Protein AF-A0A1D2U0R2-F1 (afdb_monomer)

Mean predicted aligned error: 13.54 Å

Structure (mmCIF, N/CA/C/O backbone):
data_AF-A0A1D2U0R2-F1
#
_entry.id   AF-A0A1D2U0R2-F1
#
loop_
_atom_site.group_PDB
_atom_site.id
_atom_site.type_symbol
_atom_site.label_atom_id
_atom_site.label_alt_id
_atom_site.label_comp_id
_atom_site.label_asym_id
_atom_site.label_entity_id
_atom_site.label_seq_id
_atom_site.pdbx_PDB_ins_code
_atom_site.Cartn_x
_atom_site.Cartn_y
_atom_site.Cartn_z
_atom_site.occupancy
_atom_site.B_iso_or_equiv
_atom_site.auth_seq_id
_atom_site.auth_comp_id
_atom_site.auth_asym_id
_atom_site.auth_atom_id
_atom_site.pdbx_PDB_model_num
ATOM 1 N N . MET A 1 1 ? 6.888 -24.756 -35.839 1.00 37.44 1 MET A N 1
ATOM 2 C CA . MET A 1 1 ? 7.083 -25.352 -34.498 1.00 37.44 1 MET A CA 1
ATOM 3 C C . MET A 1 1 ? 6.559 -24.362 -33.472 1.00 37.44 1 MET A C 1
ATOM 5 O O . MET A 1 1 ? 6.959 -23.208 -33.530 1.00 37.44 1 MET A O 1
ATOM 9 N N . LYS A 1 2 ? 5.609 -24.774 -32.623 1.00 43.66 2 LYS A N 1
ATOM 10 C CA . LYS A 1 2 ? 5.096 -23.960 -31.511 1.00 43.66 2 LYS A CA 1
ATOM 11 C C . LYS A 1 2 ? 6.067 -24.083 -30.337 1.00 43.66 2 LYS A C 1
ATOM 13 O O . LYS A 1 2 ? 6.316 -25.200 -29.899 1.00 43.66 2 LYS A O 1
ATOM 18 N N . PHE A 1 3 ? 6.582 -22.964 -29.843 1.00 39.94 3 PHE A N 1
ATOM 19 C CA . PHE A 1 3 ? 7.250 -22.891 -28.546 1.00 39.94 3 PHE A CA 1
ATOM 20 C C . PHE A 1 3 ? 6.370 -22.059 -27.615 1.00 39.94 3 PHE A C 1
ATOM 22 O O . PHE A 1 3 ? 6.582 -20.866 -27.437 1.00 39.94 3 PHE A O 1
ATOM 29 N N . ASP A 1 4 ? 5.350 -22.710 -27.058 1.00 49.28 4 ASP A N 1
ATOM 30 C CA . ASP A 1 4 ? 4.705 -22.258 -25.830 1.00 49.28 4 ASP A CA 1
ATOM 31 C C . ASP A 1 4 ? 5.519 -22.826 -24.668 1.00 49.28 4 ASP A C 1
ATOM 33 O O . ASP A 1 4 ? 5.374 -23.985 -24.282 1.00 49.28 4 ASP A O 1
ATOM 37 N N . ALA A 1 5 ? 6.428 -22.016 -24.142 1.00 46.06 5 ALA A N 1
ATOM 38 C CA . ALA A 1 5 ? 7.040 -22.259 -22.848 1.00 46.06 5 ALA A CA 1
ATOM 39 C C . ALA A 1 5 ? 7.050 -20.928 -22.101 1.00 46.06 5 ALA A C 1
ATOM 41 O O . ALA A 1 5 ? 7.995 -20.146 -22.201 1.00 46.06 5 ALA A O 1
ATOM 42 N N . ALA A 1 6 ? 5.970 -20.650 -21.366 1.00 51.81 6 ALA A N 1
ATOM 43 C CA . ALA A 1 6 ? 6.018 -19.638 -20.320 1.00 51.81 6 ALA A CA 1
ATOM 44 C C . ALA A 1 6 ? 7.211 -19.970 -19.399 1.00 51.81 6 ALA A C 1
ATOM 46 O O . ALA A 1 6 ? 7.369 -21.136 -19.018 1.00 51.81 6 ALA A O 1
ATOM 47 N N . PRO A 1 7 ? 8.091 -19.004 -19.078 1.00 49.16 7 PRO A N 1
ATOM 48 C CA . PRO A 1 7 ? 9.358 -19.312 -18.437 1.00 49.16 7 PRO A CA 1
ATOM 49 C C . PRO A 1 7 ? 9.113 -19.961 -17.063 1.00 49.16 7 PRO A C 1
ATOM 51 O O . PRO A 1 7 ? 8.305 -19.448 -16.285 1.00 49.16 7 PRO A O 1
ATOM 54 N N . PRO A 1 8 ? 9.816 -21.059 -16.724 1.00 51.66 8 PRO A N 1
ATOM 55 C CA . PRO A 1 8 ? 9.634 -21.815 -15.476 1.00 51.66 8 PRO A CA 1
ATOM 56 C C . PRO A 1 8 ? 9.821 -20.963 -14.210 1.00 51.66 8 PRO A C 1
ATOM 58 O O . PRO A 1 8 ? 9.314 -21.304 -13.142 1.00 51.66 8 PRO A O 1
ATOM 61 N N . THR A 1 9 ? 10.486 -19.815 -14.337 1.00 49.62 9 THR A N 1
ATOM 62 C CA . THR A 1 9 ? 10.608 -18.783 -13.306 1.00 49.62 9 THR A CA 1
ATOM 63 C C . THR A 1 9 ? 9.253 -18.207 -12.891 1.00 49.62 9 THR A C 1
ATOM 65 O O . THR A 1 9 ? 9.041 -18.018 -11.701 1.00 49.62 9 THR A O 1
ATOM 68 N N . ARG A 1 10 ? 8.311 -17.996 -13.828 1.00 43.44 10 ARG A N 1
ATOM 69 C CA . ARG A 1 10 ? 6.960 -17.475 -13.538 1.00 43.44 10 ARG A CA 1
ATOM 70 C C . ARG A 1 10 ? 6.148 -18.464 -12.706 1.00 43.44 10 ARG A C 1
ATOM 72 O O . ARG A 1 10 ? 5.476 -18.055 -11.769 1.00 43.44 10 ARG A O 1
ATOM 79 N N . ASN A 1 11 ? 6.246 -19.759 -13.005 1.00 45.94 11 ASN A N 1
ATOM 80 C CA . ASN A 1 11 ? 5.541 -20.786 -12.236 1.00 45.94 11 ASN A CA 1
ATOM 81 C C . ASN A 1 11 ? 6.138 -20.949 -10.833 1.00 45.94 11 ASN A C 1
ATOM 83 O O . ASN A 1 11 ? 5.382 -20.995 -9.872 1.00 45.94 11 ASN A O 1
ATOM 87 N N . ARG A 1 12 ? 7.470 -20.914 -10.685 1.00 49.41 12 ARG A N 1
ATOM 88 C CA . ARG A 1 12 ? 8.115 -20.927 -9.358 1.00 49.41 12 ARG A CA 1
ATOM 89 C C . ARG A 1 12 ? 7.811 -19.680 -8.533 1.00 49.41 12 ARG A C 1
ATOM 91 O O . ARG A 1 12 ? 7.584 -19.790 -7.336 1.00 49.41 12 ARG A O 1
ATOM 98 N N . ALA A 1 13 ? 7.789 -18.516 -9.173 1.00 49.59 13 ALA A N 1
ATOM 99 C CA . ALA A 1 13 ? 7.335 -17.264 -8.587 1.00 49.59 13 ALA A CA 1
ATOM 100 C C . ALA A 1 13 ? 5.894 -17.381 -8.079 1.00 49.59 13 ALA A C 1
ATOM 102 O O . ALA A 1 13 ? 5.635 -17.121 -6.914 1.00 49.59 13 ALA A O 1
ATOM 103 N N . LEU A 1 14 ? 4.966 -17.841 -8.922 1.00 47.91 14 LEU A N 1
ATOM 104 C CA . LEU A 1 14 ? 3.563 -18.040 -8.551 1.00 47.91 14 LEU A CA 1
ATOM 105 C C . LEU A 1 14 ? 3.396 -19.071 -7.418 1.00 47.91 14 LEU A C 1
ATOM 107 O O . LEU A 1 14 ? 2.597 -18.846 -6.513 1.00 47.91 14 LEU A O 1
ATOM 111 N N . GLU A 1 15 ? 4.163 -20.164 -7.412 1.00 49.16 15 GLU A N 1
ATOM 112 C CA . GLU A 1 15 ? 4.174 -21.150 -6.318 1.00 49.16 15 GLU A CA 1
ATOM 113 C C . GLU A 1 15 ? 4.788 -20.597 -5.020 1.00 49.16 15 GLU A C 1
ATOM 115 O O . GLU A 1 15 ? 4.3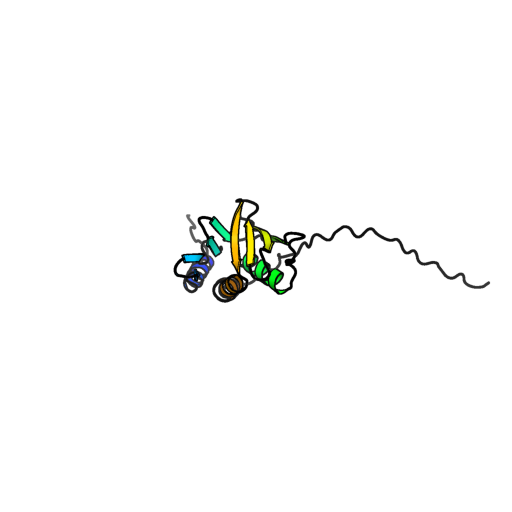12 -20.911 -3.928 1.00 49.16 15 GLU A O 1
ATOM 120 N N . ALA A 1 16 ? 5.807 -19.736 -5.108 1.00 49.06 16 ALA A N 1
ATOM 121 C CA . ALA A 1 16 ? 6.348 -19.018 -3.956 1.00 49.06 16 ALA A CA 1
ATOM 122 C C . ALA A 1 16 ? 5.339 -17.990 -3.415 1.00 49.06 16 ALA A C 1
ATOM 124 O O . ALA A 1 16 ? 5.155 -17.927 -2.202 1.00 49.06 16 ALA A O 1
ATOM 125 N N . ALA A 1 17 ? 4.612 -17.277 -4.291 1.00 46.47 17 ALA A N 1
ATOM 126 C CA . ALA A 1 17 ? 3.479 -16.420 -3.914 1.00 46.47 17 ALA A CA 1
ATOM 127 C C . ALA A 1 17 ? 2.454 -17.201 -3.109 1.00 46.47 17 ALA A C 1
ATOM 129 O O . ALA A 1 17 ? 1.993 -16.727 -2.080 1.00 46.47 17 ALA A O 1
ATOM 130 N N . GLN A 1 18 ? 2.087 -18.410 -3.546 1.00 49.62 18 GLN A N 1
ATOM 131 C CA . GLN A 1 18 ? 1.034 -19.204 -2.904 1.00 49.62 18 GLN A CA 1
ATOM 132 C C . GLN A 1 18 ? 1.282 -19.489 -1.413 1.00 49.62 18 GLN A C 1
ATOM 134 O O . GLN A 1 18 ? 0.313 -19.733 -0.690 1.00 49.62 18 GLN A O 1
ATOM 139 N N . ARG A 1 19 ? 2.536 -19.426 -0.938 1.00 50.81 19 ARG A N 1
ATOM 140 C CA . ARG A 1 19 ? 2.880 -19.564 0.489 1.00 50.81 19 ARG A CA 1
ATOM 141 C C . ARG A 1 19 ? 2.463 -18.355 1.332 1.00 50.81 19 ARG A C 1
ATOM 143 O O . ARG A 1 19 ? 2.210 -18.523 2.519 1.00 50.81 19 ARG A O 1
ATOM 150 N N . TYR A 1 20 ? 2.319 -17.183 0.722 1.00 56.06 20 TYR A N 1
ATOM 151 C CA . TYR A 1 20 ? 1.904 -15.938 1.368 1.00 56.06 20 TYR A CA 1
ATOM 152 C C . TYR A 1 20 ? 0.416 -15.686 1.085 1.00 56.06 20 TYR A C 1
ATOM 154 O O . TYR A 1 20 ? 0.035 -14.771 0.359 1.00 56.06 20 TYR A O 1
ATOM 162 N N . ARG A 1 21 ? -0.467 -16.566 1.585 1.00 63.25 21 ARG A N 1
ATOM 163 C CA . ARG A 1 21 ? -1.921 -16.338 1.475 1.00 63.25 21 ARG A CA 1
ATOM 164 C C . ARG A 1 21 ? -2.263 -14.981 2.101 1.00 63.25 21 ARG A C 1
ATOM 166 O O . ARG A 1 21 ? -1.737 -14.652 3.155 1.00 63.25 21 ARG A O 1
ATOM 173 N N . GLY A 1 22 ? -3.117 -14.225 1.409 1.00 72.75 22 GLY A N 1
ATOM 174 C CA . GLY A 1 22 ? -3.453 -12.834 1.715 1.00 72.75 22 GLY A CA 1
ATOM 175 C C . GLY A 1 22 ? -3.832 -12.557 3.172 1.00 72.75 22 GLY A C 1
ATOM 176 O O . GLY A 1 22 ? -4.241 -13.462 3.899 1.00 72.75 22 GLY A O 1
ATOM 177 N N . ILE A 1 23 ? -3.704 -11.296 3.582 1.00 84.50 23 ILE A N 1
ATOM 178 C CA . ILE A 1 23 ? -3.986 -10.835 4.947 1.00 84.50 23 ILE A CA 1
ATOM 179 C C . ILE A 1 23 ? -5.285 -10.040 4.936 1.00 84.50 23 ILE A C 1
ATOM 181 O O . ILE A 1 23 ? -5.464 -9.156 4.103 1.00 84.50 23 ILE A O 1
ATOM 185 N N . THR A 1 24 ? -6.173 -10.310 5.885 1.00 88.19 24 THR A N 1
ATOM 186 C CA . THR A 1 24 ? -7.382 -9.508 6.084 1.00 88.19 24 THR A CA 1
ATOM 187 C C . THR A 1 24 ? -7.306 -8.837 7.448 1.00 88.19 24 THR A C 1
ATOM 189 O O . THR A 1 24 ? -7.193 -9.510 8.471 1.00 88.19 24 THR A O 1
ATOM 192 N N . PHE A 1 25 ? -7.377 -7.509 7.463 1.00 85.88 25 PHE A N 1
ATOM 193 C CA . PHE A 1 25 ? -7.464 -6.713 8.680 1.00 85.88 25 PHE A CA 1
ATOM 194 C C . PHE A 1 25 ? -8.926 -6.404 8.977 1.00 85.88 25 PHE A C 1
ATOM 196 O O . PHE A 1 25 ? -9.654 -5.937 8.098 1.00 85.88 25 PHE A O 1
ATOM 203 N N . THR A 1 26 ? -9.349 -6.648 10.216 1.00 87.69 26 THR A N 1
ATOM 204 C CA . THR A 1 26 ? -10.739 -6.466 10.645 1.00 87.69 26 THR A CA 1
ATOM 205 C C . THR A 1 26 ? -10.829 -5.698 11.956 1.00 87.69 26 THR A C 1
ATOM 207 O O . THR A 1 26 ? -10.001 -5.926 12.835 1.00 87.69 26 THR A O 1
ATOM 210 N N . ASP A 1 27 ? -11.876 -4.895 12.131 1.00 79.62 27 ASP A N 1
ATOM 211 C CA . ASP A 1 27 ? -12.271 -4.332 13.427 1.00 79.62 27 ASP A CA 1
ATOM 212 C C . ASP A 1 27 ? -13.744 -4.643 13.695 1.00 79.62 27 ASP A C 1
ATOM 214 O O . ASP A 1 27 ? -14.595 -4.467 12.830 1.00 79.62 27 ASP A O 1
ATOM 218 N N . ARG A 1 28 ? -14.042 -5.188 14.880 1.00 84.44 28 ARG A N 1
ATOM 219 C CA . ARG A 1 28 ? -15.399 -5.613 15.296 1.00 84.44 28 ARG A CA 1
ATOM 220 C C . ARG A 1 28 ? -16.150 -6.487 14.276 1.00 84.44 28 ARG A C 1
ATOM 222 O O . ARG A 1 28 ? -17.376 -6.494 14.240 1.00 84.44 28 ARG A O 1
ATOM 229 N N . GLY A 1 29 ? -15.414 -7.264 13.482 1.00 76.56 29 GLY A N 1
ATOM 230 C CA . GLY A 1 29 ? -15.969 -8.134 12.440 1.00 76.56 29 GLY A CA 1
ATOM 231 C C . GLY A 1 29 ? -16.166 -7.461 11.077 1.00 76.56 29 GLY A 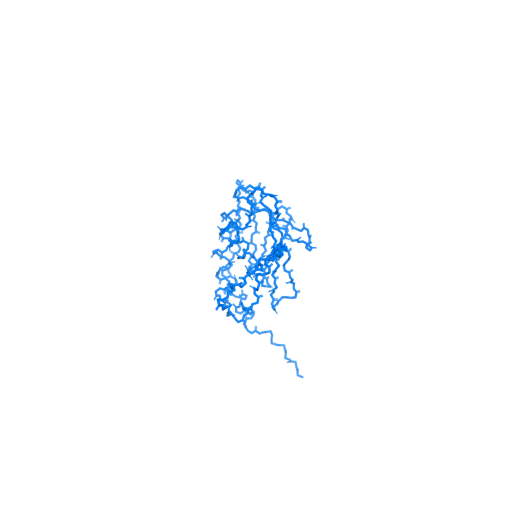C 1
ATOM 232 O O . GLY A 1 29 ? -16.526 -8.148 10.124 1.00 76.56 29 GLY A O 1
ATOM 233 N N . GLU A 1 30 ? -15.887 -6.163 10.949 1.00 82.88 30 GLU A N 1
ATOM 234 C CA . GLU A 1 30 ? -15.865 -5.450 9.671 1.00 82.88 30 GLU A CA 1
ATOM 235 C C . GLU A 1 30 ? -14.473 -5.521 9.037 1.00 82.88 30 GLU A C 1
ATOM 237 O O . GLU A 1 30 ? -13.460 -5.387 9.722 1.00 82.88 30 GLU A O 1
ATOM 242 N N . ILE A 1 31 ? -14.407 -5.734 7.719 1.00 82.69 31 ILE A N 1
ATOM 243 C CA . ILE A 1 31 ? -13.138 -5.754 6.982 1.00 82.69 31 ILE A CA 1
ATOM 244 C C . ILE A 1 31 ? -12.669 -4.316 6.765 1.00 82.69 31 ILE A C 1
ATOM 246 O O . ILE A 1 31 ? -13.282 -3.565 6.007 1.00 82.69 31 ILE A O 1
ATOM 250 N N . LEU A 1 32 ? -11.544 -3.968 7.384 1.00 85.06 32 LEU A N 1
ATOM 251 C CA . LEU A 1 32 ? -10.874 -2.686 7.191 1.00 85.06 32 LEU A CA 1
ATOM 252 C C . LEU A 1 32 ? -10.021 -2.688 5.928 1.00 85.06 32 LEU A C 1
ATOM 254 O O . LEU A 1 32 ? -10.003 -1.703 5.199 1.00 85.06 32 LEU A O 1
ATOM 258 N N . LEU A 1 33 ? -9.308 -3.783 5.668 1.00 88.31 33 LEU A N 1
ATOM 259 C CA . LEU A 1 33 ? -8.440 -3.921 4.504 1.00 88.31 33 LEU A CA 1
ATOM 260 C C . LEU A 1 33 ? -8.276 -5.404 4.166 1.00 88.31 33 LEU A C 1
ATOM 262 O O . LEU A 1 33 ? -7.816 -6.188 4.993 1.00 88.31 33 LEU A O 1
ATOM 266 N N . ASP A 1 34 ? -8.633 -5.780 2.943 1.00 89.81 34 ASP A N 1
ATOM 267 C CA . ASP A 1 34 ? -8.349 -7.095 2.375 1.00 89.81 34 ASP A CA 1
ATOM 268 C C . ASP A 1 34 ? -7.126 -7.008 1.461 1.00 89.81 34 ASP A C 1
ATOM 270 O O . ASP A 1 34 ? -7.118 -6.270 0.472 1.00 89.81 34 ASP A O 1
ATOM 274 N N . VAL A 1 35 ? -6.090 -7.769 1.788 1.00 87.00 35 VAL A N 1
ATOM 275 C CA . VAL A 1 35 ? -4.840 -7.824 1.039 1.00 87.00 35 VAL A CA 1
ATOM 276 C C . VAL A 1 35 ? -4.780 -9.148 0.302 1.00 87.00 35 VAL A C 1
ATOM 278 O O . VAL A 1 35 ? -4.480 -10.195 0.870 1.00 87.00 35 VAL A O 1
ATOM 281 N N . GLY A 1 36 ? -5.067 -9.105 -0.993 1.00 82.25 36 GLY A N 1
ATOM 282 C CA . GLY A 1 36 ? -4.872 -10.235 -1.882 1.00 82.25 36 GLY A CA 1
ATOM 283 C C . GLY A 1 36 ? -3.387 -10.532 -2.083 1.00 82.25 36 GLY A C 1
ATOM 284 O O . GLY A 1 36 ? -2.559 -9.627 -2.181 1.00 82.25 36 GLY A O 1
ATOM 285 N N . ASN A 1 37 ? -3.078 -11.823 -2.186 1.00 72.62 37 ASN A N 1
ATOM 286 C CA . ASN A 1 37 ? -1.743 -12.326 -2.498 1.00 72.62 37 ASN A CA 1
ATOM 287 C C . ASN A 1 37 ? -1.201 -11.750 -3.822 1.00 72.62 37 ASN A C 1
ATOM 289 O O . ASN A 1 37 ? -1.973 -11.268 -4.655 1.00 72.62 37 ASN A O 1
ATOM 293 N N . VAL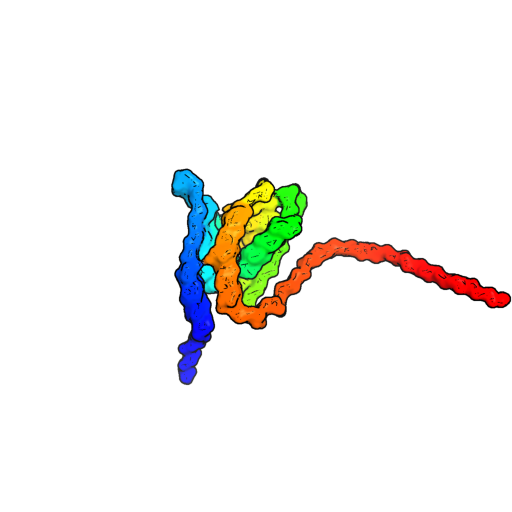 A 1 38 ? 0.110 -11.869 -4.034 1.00 76.50 38 VAL A N 1
ATOM 294 C CA . VAL A 1 38 ? 0.775 -11.461 -5.266 1.00 76.50 38 VAL A CA 1
ATOM 295 C C . VAL A 1 38 ? 0.245 -12.288 -6.440 1.00 76.50 38 VAL A C 1
ATOM 297 O O . VAL A 1 38 ? 0.573 -13.465 -6.604 1.00 76.50 38 VAL A O 1
ATOM 300 N N . LYS A 1 39 ? -0.607 -11.678 -7.264 1.00 73.75 39 LYS A N 1
ATOM 301 C CA . LYS A 1 39 ? -1.170 -12.270 -8.478 1.00 73.75 39 LYS A CA 1
ATOM 302 C C . LYS A 1 39 ? -0.681 -11.468 -9.672 1.00 73.75 39 LYS A C 1
ATOM 304 O O . LYS A 1 39 ? -0.728 -10.245 -9.653 1.00 73.75 39 LYS A O 1
ATOM 309 N N . ASP A 1 40 ? -0.182 -12.166 -10.691 1.00 75.44 40 ASP A N 1
ATOM 310 C CA . ASP A 1 40 ? 0.398 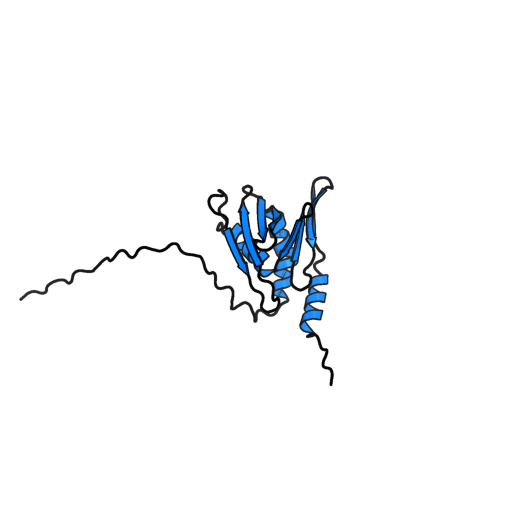-11.537 -11.885 1.00 75.44 40 ASP A CA 1
ATOM 311 C C . ASP A 1 40 ? 1.504 -10.514 -11.547 1.00 75.44 40 ASP A C 1
ATOM 313 O O . ASP A 1 40 ? 1.687 -9.519 -12.236 1.00 75.44 40 ASP A O 1
ATOM 317 N N . GLY A 1 41 ? 2.256 -10.775 -10.469 1.00 79.69 41 GLY A N 1
ATOM 318 C CA . GLY A 1 41 ? 3.339 -9.906 -10.001 1.00 79.69 41 GLY A CA 1
ATOM 319 C C . GLY A 1 41 ? 2.896 -8.711 -9.156 1.00 79.69 41 GLY A C 1
ATOM 320 O O . GLY A 1 41 ? 3.745 -7.900 -8.808 1.00 79.69 41 GLY A O 1
ATOM 321 N N . ARG A 1 42 ? 1.608 -8.600 -8.806 1.00 87.12 42 ARG A N 1
ATOM 322 C CA . ARG A 1 42 ? 1.045 -7.459 -8.071 1.00 87.12 42 ARG A CA 1
ATOM 323 C C . ARG A 1 42 ? 0.298 -7.881 -6.809 1.00 87.12 42 ARG A C 1
ATOM 325 O O . ARG A 1 42 ? -0.432 -8.870 -6.811 1.00 87.12 42 ARG A O 1
ATOM 332 N N . VAL A 1 43 ? 0.457 -7.114 -5.736 1.00 89.38 43 VAL A N 1
ATOM 333 C CA . VAL A 1 43 ? -0.300 -7.233 -4.483 1.00 89.38 43 VAL A CA 1
ATOM 334 C C . VAL A 1 43 ? -1.602 -6.458 -4.620 1.00 89.38 43 VAL A C 1
ATOM 336 O O . VAL A 1 43 ? -1.610 -5.310 -5.062 1.00 89.38 43 VAL A O 1
ATOM 339 N N . ARG A 1 44 ? -2.715 -7.057 -4.199 1.00 92.12 44 ARG A N 1
ATOM 340 C CA . ARG A 1 44 ? -4.023 -6.402 -4.262 1.00 92.12 44 ARG A CA 1
ATOM 341 C C . ARG A 1 44 ? -4.402 -5.839 -2.899 1.00 92.12 44 ARG A C 1
ATOM 343 O O . ARG A 1 44 ? -4.553 -6.611 -1.969 1.00 92.12 44 ARG A O 1
ATOM 350 N N . LEU A 1 45 ? -4.664 -4.544 -2.794 1.00 93.31 45 LEU A N 1
ATOM 351 C CA . LEU A 1 45 ? -5.250 -3.910 -1.609 1.00 93.31 45 LEU A CA 1
ATOM 352 C C . LEU A 1 45 ? -6.722 -3.609 -1.899 1.00 93.31 45 LEU A C 1
ATOM 354 O O . LEU A 1 45 ? -7.043 -3.068 -2.954 1.00 93.31 45 LEU A O 1
ATOM 358 N N . SER A 1 46 ? -7.646 -4.009 -1.033 1.00 92.44 46 SER A N 1
ATOM 359 C CA . SER A 1 46 ? -9.087 -3.825 -1.239 1.00 92.44 46 SER A CA 1
ATOM 360 C C . SER A 1 46 ? -9.766 -3.315 0.027 1.00 92.44 46 SER A C 1
ATOM 362 O O . SER A 1 46 ? -9.613 -3.896 1.095 1.00 92.44 46 SER A O 1
ATOM 364 N N . GLN A 1 47 ? -10.534 -2.237 -0.094 1.00 92.88 47 GLN A N 1
ATOM 365 C CA . GLN A 1 47 ? -11.239 -1.601 1.020 1.00 92.88 47 GLN A CA 1
ATOM 366 C C . GLN A 1 47 ? -12.494 -0.908 0.489 1.00 92.88 47 GLN A C 1
ATOM 368 O O . GLN A 1 47 ? -12.423 -0.198 -0.507 1.00 92.88 47 GLN A O 1
ATOM 373 N N . SER A 1 48 ? -13.648 -1.109 1.132 1.00 88.06 48 SER A N 1
ATOM 374 C CA . SER A 1 48 ? -14.900 -0.392 0.818 1.00 88.06 48 SER A CA 1
ATOM 375 C C . SER A 1 48 ? -15.274 -0.361 -0.677 1.00 88.06 48 SER A C 1
ATOM 377 O O . SER A 1 48 ? -15.703 0.661 -1.208 1.00 88.06 48 SER A O 1
ATOM 379 N N . GLY A 1 49 ? -15.071 -1.476 -1.388 1.00 86.69 49 GLY A N 1
ATOM 380 C CA . GLY A 1 49 ? -15.339 -1.592 -2.830 1.00 86.69 49 GLY A CA 1
ATOM 381 C C . GLY A 1 49 ? -14.271 -0.976 -3.746 1.00 86.69 49 GLY A C 1
ATOM 382 O O . GLY A 1 49 ? -14.329 -1.178 -4.956 1.00 86.69 49 GLY A O 1
ATOM 383 N N . GLN A 1 50 ? -13.274 -0.287 -3.189 1.00 92.50 50 GLN A N 1
ATOM 384 C CA . GLN A 1 50 ? -12.081 0.170 -3.895 1.00 92.50 50 GLN A CA 1
ATOM 385 C C . GLN A 1 50 ? -11.034 -0.940 -3.957 1.00 92.50 50 GLN A C 1
ATOM 387 O O . GLN A 1 50 ? -10.941 -1.789 -3.065 1.00 92.50 50 GLN A O 1
ATOM 392 N N . ARG A 1 51 ? -10.234 -0.927 -5.024 1.00 91.88 51 ARG A N 1
ATOM 393 C CA . ARG A 1 51 ? -9.164 -1.898 -5.237 1.00 91.88 51 ARG A CA 1
ATOM 394 C C . ARG A 1 51 ? -7.954 -1.233 -5.869 1.00 91.88 51 ARG A C 1
ATOM 396 O O . ARG A 1 51 ? -8.062 -0.685 -6.958 1.00 91.88 51 ARG A O 1
ATOM 403 N N . LEU A 1 52 ? -6.808 -1.398 -5.225 1.00 92.56 52 LEU A N 1
ATOM 404 C CA . LEU A 1 52 ? -5.496 -1.143 -5.801 1.00 92.56 52 LEU A CA 1
ATOM 405 C C . LEU A 1 52 ? -4.799 -2.466 -6.087 1.00 92.56 52 LEU A C 1
ATOM 407 O O . LEU A 1 52 ? -4.944 -3.431 -5.339 1.00 92.56 52 LEU A O 1
ATOM 411 N N . SER A 1 53 ? -4.052 -2.512 -7.179 1.00 90.94 53 SER A N 1
ATOM 412 C CA . SER A 1 53 ? -3.192 -3.635 -7.530 1.00 90.94 53 SER A CA 1
ATOM 413 C C . SER A 1 53 ? -1.816 -3.052 -7.774 1.00 90.94 53 SER A C 1
ATOM 415 O O . SER A 1 53 ? -1.627 -2.414 -8.800 1.00 90.94 53 SER A O 1
ATOM 417 N N . LEU A 1 54 ? -0.900 -3.204 -6.823 1.00 91.06 54 LEU A N 1
ATOM 418 C CA . LEU A 1 54 ? 0.389 -2.511 -6.799 1.00 91.06 54 LEU A CA 1
ATOM 419 C C . LEU A 1 54 ? 1.545 -3.496 -6.939 1.00 91.06 54 LEU A C 1
ATOM 421 O O . LEU A 1 54 ? 1.458 -4.642 -6.492 1.00 91.06 54 LEU A O 1
ATOM 425 N N . LEU A 1 55 ? 2.644 -3.039 -7.519 1.00 91.00 55 LEU A N 1
ATOM 426 C CA . LEU A 1 55 ? 3.904 -3.757 -7.514 1.00 91.00 55 LEU A CA 1
ATOM 427 C C . LEU A 1 55 ? 4.418 -3.880 -6.065 1.00 91.00 55 LEU A C 1
ATOM 429 O O . LEU A 1 55 ? 4.307 -2.934 -5.277 1.00 91.00 55 LEU A O 1
ATOM 433 N N . PRO A 1 56 ? 5.001 -5.030 -5.687 1.00 89.12 56 PRO A N 1
ATOM 434 C CA . PRO A 1 56 ? 5.647 -5.214 -4.390 1.00 89.12 56 PRO A CA 1
ATOM 435 C C . PRO A 1 56 ? 6.693 -4.129 -4.093 1.00 89.12 56 PRO A C 1
ATOM 437 O O . PRO A 1 56 ? 6.750 -3.618 -2.978 1.00 89.12 56 PRO A O 1
ATOM 440 N N . GLU A 1 57 ? 7.467 -3.720 -5.099 1.00 89.94 57 GLU A N 1
ATOM 441 C CA . GLU A 1 57 ? 8.454 -2.643 -5.007 1.00 89.94 57 GLU A CA 1
ATOM 442 C C . GLU A 1 57 ? 7.808 -1.307 -4.625 1.00 89.94 57 GLU A C 1
ATOM 444 O O . GLU A 1 57 ? 8.336 -0.591 -3.779 1.00 89.94 57 GLU A O 1
ATOM 449 N N . THR A 1 58 ? 6.635 -0.996 -5.180 1.00 92.25 58 THR A N 1
ATOM 450 C CA . THR A 1 58 ? 5.889 0.225 -4.857 1.00 92.25 58 THR A CA 1
ATOM 451 C C . THR A 1 58 ? 5.436 0.229 -3.406 1.00 92.25 58 THR A C 1
ATOM 453 O O . THR A 1 58 ? 5.631 1.219 -2.704 1.00 92.25 58 THR A O 1
ATOM 456 N N . ILE A 1 59 ? 4.880 -0.886 -2.922 1.00 93.44 59 ILE A N 1
ATOM 457 C CA . ILE A 1 59 ? 4.461 -1.015 -1.518 1.00 93.44 59 ILE A CA 1
ATOM 458 C C . ILE A 1 59 ? 5.667 -0.880 -0.584 1.00 93.44 59 ILE A C 1
ATOM 460 O O . ILE A 1 59 ? 5.586 -0.188 0.432 1.00 93.44 59 ILE A O 1
ATOM 464 N N . PHE A 1 60 ? 6.798 -1.491 -0.945 1.00 92.75 60 PHE A N 1
ATOM 465 C CA . PHE A 1 60 ? 8.039 -1.356 -0.191 1.00 92.75 60 PHE A CA 1
ATOM 466 C C . PHE A 1 60 ? 8.532 0.098 -0.149 1.00 92.75 60 PHE A C 1
ATOM 468 O O . PHE A 1 60 ? 8.868 0.590 0.926 1.00 92.75 60 PHE A O 1
ATOM 475 N N . SER A 1 61 ? 8.530 0.807 -1.282 1.00 92.12 61 SER A N 1
ATOM 476 C CA . SER A 1 61 ? 8.917 2.221 -1.353 1.00 92.12 61 SER A CA 1
ATOM 477 C C . SER A 1 61 ? 8.017 3.120 -0.509 1.00 92.12 61 SER A C 1
ATOM 479 O O . SER A 1 61 ? 8.534 3.978 0.198 1.00 92.12 61 SER A O 1
ATOM 481 N N . ILE A 1 62 ? 6.696 2.905 -0.526 1.00 94.19 62 ILE A N 1
ATOM 482 C CA . ILE A 1 62 ? 5.757 3.645 0.335 1.00 94.19 62 ILE A CA 1
ATOM 483 C C . ILE A 1 62 ? 6.100 3.416 1.811 1.00 94.19 62 ILE A C 1
ATOM 485 O O . ILE A 1 62 ? 6.148 4.364 2.591 1.00 94.19 62 ILE A O 1
ATOM 489 N N . HIS A 1 63 ? 6.364 2.166 2.198 1.00 94.44 63 HIS A N 1
ATOM 490 C CA . HIS A 1 63 ? 6.728 1.829 3.571 1.00 94.44 63 HIS A CA 1
ATOM 491 C C . HIS A 1 63 ? 8.049 2.473 4.006 1.00 94.44 63 HIS A C 1
ATOM 493 O O . HIS A 1 63 ? 8.102 3.031 5.099 1.00 94.44 63 HIS A O 1
ATOM 499 N N . GLN A 1 64 ? 9.088 2.446 3.162 1.00 93.44 64 GLN A N 1
ATOM 500 C CA . GLN A 1 64 ? 10.358 3.122 3.458 1.00 93.44 64 GLN A CA 1
ATOM 501 C C . GLN A 1 64 ? 10.165 4.635 3.577 1.00 93.44 64 GLN A C 1
ATOM 503 O O . GLN A 1 64 ? 10.510 5.199 4.605 1.00 93.44 64 GLN A O 1
ATOM 508 N N . ALA A 1 65 ? 9.505 5.273 2.608 1.00 91.62 65 ALA A N 1
ATOM 509 C CA . ALA A 1 65 ? 9.255 6.713 2.643 1.00 91.62 65 ALA A CA 1
ATOM 510 C C . ALA A 1 65 ? 8.452 7.140 3.885 1.00 91.62 65 ALA A C 1
ATOM 512 O O . ALA A 1 65 ? 8.722 8.177 4.489 1.00 91.62 65 ALA A O 1
ATOM 513 N N . TRP A 1 66 ? 7.466 6.341 4.309 1.00 91.19 66 TRP A N 1
ATOM 514 C CA . TRP A 1 66 ? 6.706 6.650 5.522 1.00 91.19 66 TRP A CA 1
ATOM 515 C C . TRP A 1 66 ? 7.532 6.440 6.797 1.00 91.19 66 TRP A C 1
ATOM 517 O O . TRP A 1 66 ? 7.396 7.207 7.751 1.00 91.19 66 TRP A O 1
ATOM 527 N N . LYS A 1 67 ? 8.397 5.421 6.819 1.00 91.00 67 LYS A N 1
ATOM 528 C CA . LYS A 1 67 ? 9.305 5.128 7.934 1.00 91.00 67 LYS A CA 1
ATOM 529 C C . LYS A 1 67 ? 10.401 6.185 8.083 1.00 91.00 67 LYS A C 1
ATOM 531 O O . LYS A 1 67 ? 10.715 6.565 9.208 1.00 91.00 67 LYS A O 1
ATOM 536 N N . ASP A 1 68 ? 10.944 6.659 6.968 1.00 91.06 68 ASP A N 1
ATOM 537 C CA . ASP A 1 68 ? 12.028 7.644 6.921 1.00 91.06 68 ASP A CA 1
ATOM 538 C C . ASP A 1 68 ? 11.519 9.080 7.140 1.00 91.06 68 ASP A C 1
ATOM 540 O O . ASP A 1 68 ? 12.303 10.000 7.364 1.00 91.06 68 ASP A O 1
ATOM 544 N N . GLY A 1 69 ? 10.194 9.268 7.159 1.00 87.88 69 GLY A N 1
ATOM 545 C CA . GLY A 1 69 ? 9.555 10.565 7.381 1.00 87.88 69 GLY A CA 1
ATOM 546 C C . GLY A 1 69 ? 9.458 11.432 6.124 1.00 87.88 69 GLY A C 1
ATOM 547 O O . GLY A 1 69 ? 9.105 12.606 6.227 1.00 87.88 69 GLY A O 1
ATOM 548 N N . ASP A 1 70 ? 9.719 10.862 4.946 1.00 89.00 70 ASP A N 1
ATOM 549 C CA . ASP A 1 70 ? 9.608 11.542 3.650 1.00 89.00 70 ASP A CA 1
ATOM 550 C C . ASP A 1 70 ? 8.154 11.839 3.272 1.00 89.00 70 ASP A C 1
ATOM 552 O O . ASP A 1 70 ? 7.885 12.774 2.516 1.00 89.00 70 ASP A O 1
ATOM 556 N N . ILE A 1 71 ? 7.204 11.049 3.786 1.00 86.56 71 ILE A N 1
ATOM 557 C CA . ILE A 1 71 ? 5.777 11.356 3.678 1.00 86.56 71 ILE A CA 1
ATOM 558 C C . ILE A 1 71 ? 5.423 12.344 4.799 1.00 86.56 71 ILE A C 1
ATOM 560 O O . ILE A 1 71 ? 5.356 11.943 5.966 1.00 86.56 71 ILE A O 1
ATOM 564 N N . PRO A 1 72 ? 5.186 13.632 4.486 1.00 78.31 72 PRO A N 1
ATOM 565 C CA . PRO A 1 72 ? 4.995 14.648 5.508 1.00 78.31 72 PRO A CA 1
ATOM 566 C C . PRO A 1 72 ? 3.665 14.421 6.219 1.00 78.31 72 PRO A C 1
ATOM 568 O O . PRO A 1 72 ? 2.624 14.436 5.577 1.00 78.31 72 PRO A O 1
ATOM 571 N N . VAL A 1 73 ? 3.683 14.283 7.545 1.00 74.69 73 VAL A N 1
ATOM 572 C CA . VAL A 1 73 ? 2.483 14.029 8.372 1.00 74.69 73 VAL A CA 1
ATOM 573 C C . VAL A 1 73 ? 1.490 15.201 8.337 1.00 74.69 73 VAL A C 1
ATOM 575 O O . VAL A 1 73 ? 0.285 15.018 8.476 1.00 74.69 73 VAL A O 1
ATOM 578 N N . ASN A 1 74 ? 1.975 16.414 8.056 1.00 71.75 74 ASN A N 1
ATOM 579 C CA . ASN A 1 74 ? 1.187 17.646 8.148 1.00 71.75 74 ASN A CA 1
ATOM 580 C C . ASN A 1 74 ? 0.413 18.003 6.865 1.00 71.75 74 ASN A C 1
ATOM 582 O O . ASN A 1 74 ? -0.084 19.121 6.743 1.00 71.75 74 ASN A O 1
ATOM 586 N N . GLY A 1 75 ? 0.319 17.083 5.897 1.00 60.91 75 GLY A N 1
ATOM 587 C CA . GLY A 1 75 ? -0.579 17.201 4.739 1.00 60.91 75 GLY A CA 1
ATOM 588 C C . GLY A 1 75 ? -0.295 18.367 3.782 1.00 60.91 75 GLY A C 1
ATOM 589 O O . GLY A 1 75 ? -1.093 18.623 2.884 1.00 60.91 75 GLY A O 1
ATOM 590 N N . THR A 1 76 ? 0.822 19.078 3.946 1.00 70.06 76 THR A N 1
ATOM 591 C CA . THR A 1 76 ? 1.159 20.264 3.146 1.00 70.06 76 THR A CA 1
ATOM 592 C C . THR A 1 76 ? 1.415 19.920 1.684 1.00 70.06 76 THR A C 1
ATOM 594 O O . THR A 1 76 ? 1.091 20.717 0.806 1.00 70.06 76 THR A O 1
ATOM 597 N N . VAL A 1 77 ? 1.984 18.742 1.417 1.00 78.12 77 VAL A N 1
ATOM 598 C CA . VAL A 1 77 ? 2.249 18.236 0.067 1.00 78.12 77 VAL A CA 1
ATOM 599 C C . VAL A 1 77 ? 2.069 16.717 0.075 1.00 78.12 77 VAL A C 1
ATOM 601 O O . VAL A 1 77 ? 2.614 16.060 0.962 1.00 78.12 77 VAL A O 1
ATOM 604 N N . PRO A 1 78 ? 1.312 16.130 -0.867 1.00 83.44 78 PRO A N 1
ATOM 605 C CA . PRO A 1 78 ? 1.252 14.682 -0.983 1.00 83.44 78 PRO A CA 1
ATOM 606 C C . PRO A 1 78 ? 2.594 14.134 -1.482 1.00 83.44 78 PRO A C 1
ATOM 608 O O . PRO A 1 78 ? 3.226 14.723 -2.357 1.00 83.44 78 PRO A O 1
ATOM 611 N N . TRP A 1 79 ? 3.009 12.989 -0.950 1.00 91.12 79 TRP A N 1
ATOM 612 C CA . TRP A 1 79 ? 4.169 12.268 -1.461 1.00 91.12 79 TRP A CA 1
ATOM 613 C C . TRP A 1 79 ? 3.758 11.448 -2.681 1.00 91.12 79 TRP A C 1
ATOM 615 O O . TRP A 1 79 ? 2.667 10.876 -2.715 1.00 91.12 79 TRP A O 1
ATOM 625 N N . GLU A 1 80 ? 4.605 11.388 -3.700 1.00 91.31 80 GLU A N 1
ATOM 626 C CA . GLU A 1 80 ? 4.293 10.697 -4.947 1.00 91.31 80 GLU A CA 1
ATOM 627 C C . GLU A 1 80 ? 5.451 9.791 -5.350 1.00 91.31 80 GLU A C 1
ATOM 629 O O . GLU A 1 80 ? 6.616 10.145 -5.178 1.00 91.31 80 GLU A O 1
ATOM 634 N N . CYS A 1 81 ? 5.129 8.630 -5.913 1.00 87.25 81 CYS A N 1
ATOM 635 C CA . CYS A 1 81 ? 6.122 7.753 -6.510 1.00 87.25 81 CYS A CA 1
ATOM 636 C C . CYS A 1 81 ? 5.607 7.134 -7.802 1.00 87.25 81 CYS A C 1
ATOM 638 O O . CYS A 1 81 ? 4.404 6.934 -7.992 1.00 87.25 81 CYS A O 1
ATOM 640 N N . SER A 1 82 ? 6.554 6.813 -8.678 1.00 85.75 82 SER A N 1
ATOM 641 C CA . SER A 1 82 ? 6.292 6.036 -9.876 1.00 85.75 82 SER A CA 1
ATOM 642 C C . SER A 1 82 ? 7.190 4.815 -9.888 1.00 85.75 82 SER A C 1
ATOM 644 O O . SER A 1 82 ? 8.399 4.921 -9.682 1.00 85.75 82 SER A O 1
ATOM 646 N N . THR A 1 83 ? 6.612 3.639 -10.102 1.00 83.62 83 THR A N 1
ATOM 647 C CA . THR A 1 83 ? 7.373 2.391 -10.162 1.00 83.62 83 THR A CA 1
ATOM 648 C C . THR A 1 83 ? 7.053 1.658 -11.446 1.00 83.62 83 THR A C 1
ATOM 650 O O . THR A 1 83 ? 5.895 1.426 -11.787 1.00 83.62 83 THR A O 1
ATOM 653 N N . PHE A 1 84 ? 8.108 1.267 -12.149 1.00 75.19 84 PHE A N 1
ATOM 654 C CA . PHE A 1 84 ? 8.023 0.446 -13.342 1.00 75.19 84 PHE A CA 1
ATOM 655 C C . PHE A 1 84 ? 8.594 -0.937 -13.048 1.00 75.19 84 PHE A C 1
ATOM 657 O O . PHE A 1 84 ? 9.677 -1.053 -12.473 1.00 75.19 84 PHE A O 1
ATOM 664 N N . SER A 1 85 ? 7.898 -1.983 -13.492 1.00 65.00 85 SER A N 1
ATOM 665 C CA . SER A 1 85 ? 8.439 -3.337 -13.496 1.00 65.00 85 SER A CA 1
ATOM 666 C C . SER A 1 85 ? 8.655 -3.791 -14.936 1.00 65.00 85 SER A C 1
ATOM 668 O O . SER A 1 85 ? 7.700 -3.860 -15.694 1.00 65.00 85 SER A O 1
ATOM 670 N N . PRO A 1 86 ? 9.862 -4.204 -15.340 1.00 60.94 86 PRO A N 1
ATOM 671 C CA . PRO A 1 86 ? 10.117 -4.707 -16.695 1.00 60.94 86 PRO A CA 1
ATOM 672 C C . PRO A 1 86 ? 9.380 -6.018 -17.024 1.00 60.94 86 PRO A C 1
ATOM 674 O O . PRO A 1 86 ? 9.417 -6.479 -18.162 1.00 60.94 86 PRO A O 1
ATOM 677 N N . GLN A 1 87 ? 8.717 -6.628 -16.037 1.00 54.41 87 GLN A N 1
ATOM 678 C CA . GLN A 1 87 ? 7.875 -7.815 -16.200 1.00 54.41 87 GLN A CA 1
ATOM 679 C C . GLN A 1 87 ? 6.387 -7.465 -16.385 1.00 54.41 87 GLN A C 1
ATOM 681 O O . GLN A 1 87 ? 5.592 -8.349 -16.701 1.00 54.41 87 GLN A O 1
ATOM 686 N N . SER A 1 88 ? 6.016 -6.195 -16.197 1.00 61.53 88 SER A N 1
ATOM 687 C CA . SER A 1 88 ? 4.655 -5.672 -16.283 1.00 61.53 88 SER A CA 1
ATOM 688 C C . SER A 1 88 ? 4.640 -4.433 -17.178 1.00 61.53 88 SER A C 1
ATOM 690 O O . SER A 1 88 ? 5.357 -3.470 -16.944 1.00 61.53 88 SER A O 1
ATOM 692 N N . SER A 1 89 ? 3.778 -4.404 -18.191 1.00 62.66 89 SER A N 1
ATOM 693 C CA . SER A 1 89 ? 3.555 -3.178 -18.972 1.00 62.66 89 SER A CA 1
ATOM 694 C C . SER A 1 89 ? 2.857 -2.072 -18.169 1.00 62.66 89 SER A C 1
ATOM 696 O O . SER A 1 89 ? 2.738 -0.951 -18.652 1.00 62.66 89 SER A O 1
ATOM 698 N N . GLU A 1 90 ? 2.359 -2.388 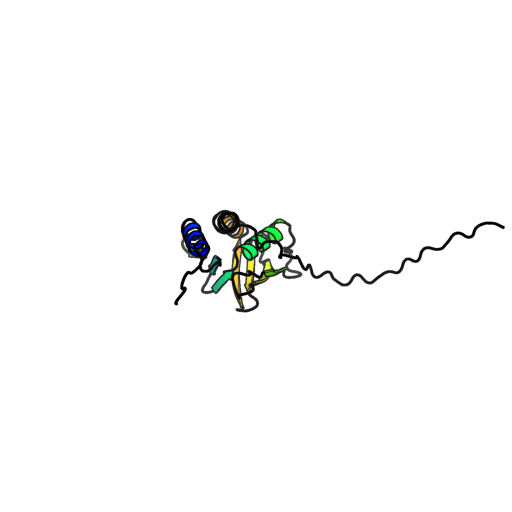-16.974 1.00 71.38 90 GLU A N 1
ATOM 699 C CA . GLU A 1 90 ? 1.654 -1.457 -16.098 1.00 71.38 90 GLU A CA 1
ATOM 700 C C . GLU A 1 90 ? 2.644 -0.744 -15.170 1.00 71.38 90 GLU A C 1
ATOM 702 O O . GLU A 1 90 ? 3.399 -1.404 -14.447 1.00 71.38 90 GLU A O 1
ATOM 707 N N . VAL A 1 91 ? 2.597 0.589 -15.193 1.00 84.25 91 VAL A N 1
ATOM 708 C CA . VAL A 1 91 ? 3.308 1.503 -14.291 1.00 84.25 91 VAL A CA 1
ATOM 709 C C . VAL A 1 91 ? 2.410 1.797 -13.097 1.00 84.25 91 VAL A C 1
ATOM 711 O O . VAL A 1 91 ? 1.216 2.027 -13.270 1.00 84.25 91 VAL A O 1
ATOM 714 N N . ASP A 1 92 ? 2.993 1.827 -11.904 1.00 88.12 92 ASP A N 1
ATOM 715 C CA . ASP A 1 92 ? 2.316 2.370 -10.731 1.00 88.12 92 ASP A CA 1
ATOM 716 C C . ASP A 1 92 ? 2.604 3.859 -10.641 1.00 88.12 92 ASP A C 1
ATOM 718 O O . ASP A 1 92 ? 3.765 4.244 -10.532 1.00 88.12 92 ASP A O 1
ATOM 722 N N . GLU A 1 93 ? 1.563 4.688 -10.674 1.00 91.50 93 GLU A N 1
ATOM 723 C CA . GLU A 1 93 ? 1.652 6.126 -10.426 1.00 91.50 93 GLU A CA 1
ATOM 724 C C . GLU A 1 93 ? 0.871 6.469 -9.163 1.00 91.50 93 GLU A C 1
ATOM 726 O O . GLU A 1 93 ? -0.338 6.710 -9.186 1.00 91.50 93 GLU A O 1
ATOM 731 N N . ILE A 1 94 ? 1.569 6.467 -8.032 1.00 93.62 94 ILE A N 1
ATOM 732 C CA . ILE A 1 94 ? 0.934 6.507 -6.722 1.00 93.62 94 ILE A CA 1
ATOM 733 C C . ILE A 1 94 ? 1.108 7.867 -6.075 1.00 93.62 94 ILE A C 1
ATOM 735 O O . ILE A 1 94 ? 2.170 8.489 -6.112 1.00 93.62 94 ILE A O 1
ATOM 739 N N . ARG A 1 95 ? 0.032 8.310 -5.435 1.00 93.00 95 ARG A N 1
ATOM 740 C CA . ARG A 1 95 ? 0.009 9.439 -4.521 1.00 93.00 95 ARG A CA 1
ATOM 741 C C . ARG A 1 95 ? -0.358 8.947 -3.128 1.00 93.00 95 ARG A C 1
ATOM 743 O O . ARG A 1 95 ? -1.398 8.311 -2.943 1.00 93.00 95 ARG A O 1
ATOM 750 N N . CYS A 1 96 ? 0.474 9.300 -2.161 1.00 92.94 96 CYS A N 1
ATOM 751 C CA . CYS A 1 96 ? 0.282 9.051 -0.746 1.00 92.94 96 CYS A CA 1
ATOM 752 C C . CYS A 1 96 ? 0.012 10.372 -0.020 1.00 92.94 96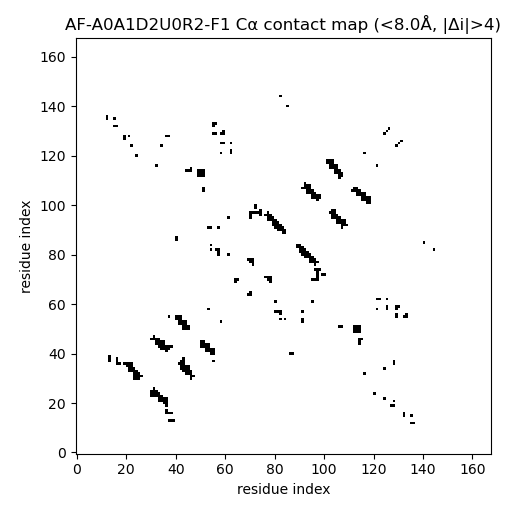 CYS A C 1
ATOM 754 O O . CYS A 1 96 ? 0.785 11.325 -0.119 1.00 92.94 96 CYS A O 1
ATOM 756 N N . SER A 1 97 ? -1.088 10.431 0.721 1.00 91.31 97 SER A N 1
ATOM 757 C CA . SER A 1 97 ? -1.452 11.590 1.537 1.00 91.31 97 SER A CA 1
ATOM 758 C C . SER A 1 97 ? -1.756 11.134 2.961 1.00 91.31 97 SER A C 1
ATOM 760 O O . SER A 1 97 ? -2.585 10.226 3.109 1.00 91.31 97 SER A O 1
ATOM 762 N N . PRO A 1 98 ? -1.128 11.720 3.996 1.00 89.62 98 PRO A N 1
ATOM 763 C CA . PRO A 1 98 ? -1.455 11.387 5.380 1.00 89.62 98 PRO A CA 1
ATOM 764 C C . PRO A 1 98 ? -2.925 11.720 5.655 1.00 89.62 98 PRO A C 1
ATOM 766 O O . PRO A 1 98 ? -3.447 12.731 5.181 1.00 89.62 98 PRO A O 1
ATOM 769 N N . LEU A 1 99 ? -3.598 10.853 6.401 1.00 89.06 99 LEU A N 1
ATOM 770 C CA . LEU A 1 99 ? -4.904 11.155 6.988 1.00 89.06 99 LEU A CA 1
ATOM 771 C C . LEU A 1 99 ? -4.728 11.617 8.435 1.00 89.06 99 LEU A C 1
ATOM 773 O O . LEU A 1 99 ? -5.365 12.578 8.857 1.00 89.06 99 LEU A O 1
ATOM 777 N N . ASP A 1 100 ? -3.826 10.951 9.151 1.00 88.56 100 ASP A N 1
ATOM 778 C CA . ASP A 1 100 ? -3.353 11.287 10.489 1.00 88.56 100 ASP A CA 1
ATOM 779 C C . ASP A 1 100 ? -1.932 10.714 10.683 1.00 88.56 100 ASP A C 1
ATOM 781 O O . ASP A 1 100 ? -1.280 10.322 9.712 1.00 88.56 100 ASP A O 1
ATOM 785 N N . GLU A 1 101 ? -1.423 10.694 11.917 1.00 86.31 101 GLU A N 1
ATOM 786 C CA . GLU A 1 101 ? -0.073 10.199 12.234 1.00 86.31 101 GLU A CA 1
ATOM 787 C C . GLU A 1 101 ? 0.121 8.705 11.927 1.00 86.31 101 GLU A C 1
ATOM 789 O O . GLU A 1 101 ? 1.237 8.273 11.623 1.00 86.31 101 GLU A O 1
ATOM 794 N N . GLU A 1 102 ? -0.963 7.929 11.973 1.00 90.94 102 GLU A N 1
ATOM 795 C CA . GLU A 1 102 ? -0.960 6.471 11.878 1.00 90.94 102 GLU A CA 1
ATOM 796 C C . GLU A 1 102 ? -1.655 5.945 10.619 1.00 90.94 102 GLU A C 1
ATOM 798 O O . GLU A 1 102 ? -1.503 4.768 10.298 1.00 90.94 102 GLU A O 1
ATOM 803 N N . HIS A 1 103 ? -2.375 6.787 9.874 1.00 91.75 103 HIS A N 1
ATOM 804 C CA . HIS A 1 103 ? -3.103 6.401 8.669 1.00 91.75 103 HIS A CA 1
ATOM 805 C C . HIS A 1 103 ? -2.638 7.165 7.437 1.00 91.75 103 HIS A C 1
ATOM 807 O O . HIS A 1 103 ? -2.549 8.394 7.409 1.00 91.75 103 HIS A O 1
ATOM 813 N N . LEU A 1 104 ? -2.447 6.410 6.360 1.00 93.19 104 LEU A N 1
ATOM 814 C CA . LEU A 1 104 ? -2.070 6.913 5.054 1.00 93.19 104 LEU A CA 1
ATOM 815 C C . LEU A 1 104 ? -3.138 6.550 4.036 1.00 93.19 104 LEU A C 1
ATOM 817 O O . LEU A 1 104 ? -3.583 5.405 3.952 1.00 93.19 104 LEU A O 1
ATOM 821 N N . ARG A 1 105 ? -3.515 7.518 3.207 1.00 93.44 105 ARG A N 1
ATOM 822 C CA . ARG A 1 105 ? -4.290 7.253 2.002 1.00 93.44 105 ARG A CA 1
ATOM 823 C C . ARG A 1 105 ? -3.340 7.039 0.837 1.00 93.44 105 ARG A C 1
ATOM 825 O O . ARG A 1 105 ? -2.608 7.950 0.461 1.00 93.44 105 ARG A O 1
ATOM 832 N N . VAL A 1 106 ? -3.403 5.852 0.252 1.00 94.94 106 VAL A N 1
ATOM 833 C CA . VAL A 1 106 ? -2.693 5.472 -0.969 1.00 94.94 106 VAL A CA 1
ATOM 834 C C . VAL A 1 106 ? -3.687 5.546 -2.120 1.00 94.94 106 VAL A C 1
ATOM 836 O O . VAL A 1 106 ? -4.782 4.992 -2.033 1.00 94.94 106 VAL A O 1
ATOM 839 N N . SER A 1 107 ? -3.335 6.253 -3.187 1.00 94.25 107 SER A N 1
ATOM 840 C CA . SER A 1 107 ? -4.200 6.459 -4.349 1.00 94.25 107 SER A CA 1
ATOM 841 C C . SER A 1 107 ? -3.437 6.264 -5.647 1.00 94.25 107 SER A C 1
ATOM 843 O O . SER A 1 107 ? -2.302 6.715 -5.771 1.00 94.25 107 SER A O 1
ATOM 845 N N . ASP A 1 108 ? -4.072 5.597 -6.602 1.00 91.81 108 ASP A N 1
ATOM 846 C CA . ASP A 1 108 ? -3.555 5.436 -7.956 1.00 91.81 108 ASP A CA 1
ATOM 847 C C . ASP A 1 108 ? -4.086 6.570 -8.840 1.00 91.81 108 ASP A C 1
ATOM 849 O O . ASP A 1 108 ? -5.299 6.757 -8.987 1.00 91.81 108 ASP A O 1
ATOM 853 N N . LYS A 1 109 ? -3.162 7.339 -9.421 1.00 89.12 109 LYS A N 1
ATOM 854 C CA . LYS A 1 109 ? -3.474 8.482 -10.282 1.00 89.12 109 LYS A CA 1
ATOM 855 C C . LYS A 1 109 ? -4.155 8.062 -11.584 1.00 89.12 109 LYS A C 1
ATOM 857 O O . LYS A 1 109 ? -4.903 8.858 -12.148 1.00 89.12 109 LYS A O 1
ATOM 862 N N . CYS A 1 110 ? -3.923 6.839 -12.059 1.00 83.50 110 CYS A N 1
ATOM 863 C CA . CYS A 1 110 ? -4.479 6.353 -13.317 1.00 83.50 110 CYS A CA 1
ATOM 864 C C . CYS A 1 110 ? -5.933 5.887 -13.166 1.00 83.50 110 CYS A C 1
ATOM 866 O O . CYS A 1 110 ? -6.753 6.128 -14.051 1.00 83.50 110 CYS A O 1
ATOM 868 N N . SER A 1 111 ? -6.267 5.227 -12.054 1.00 83.19 111 SER A N 1
ATOM 869 C CA . SER A 1 111 ? -7.591 4.622 -11.844 1.00 83.19 111 SER A CA 1
ATOM 870 C C . SER A 1 111 ? -8.512 5.403 -10.901 1.00 83.19 111 SER A C 1
ATOM 872 O O . SER A 1 111 ? -9.686 5.052 -10.779 1.00 83.19 111 SER A O 1
ATOM 874 N N . ASN A 1 112 ? -8.013 6.450 -10.230 1.00 82.69 112 ASN A N 1
ATOM 875 C CA . ASN A 1 112 ? -8.682 7.139 -9.115 1.00 82.69 112 ASN A CA 1
ATOM 876 C C . ASN A 1 112 ? -9.079 6.213 -7.948 1.00 82.69 112 ASN A C 1
ATOM 878 O O . ASN A 1 112 ? -9.814 6.635 -7.049 1.00 82.69 112 ASN A O 1
ATOM 882 N N . ALA A 1 113 ? -8.605 4.965 -7.934 1.00 91.19 113 ALA A N 1
ATOM 883 C CA . ALA A 1 113 ? -8.820 4.069 -6.816 1.00 91.19 113 ALA A CA 1
ATOM 884 C C . ALA A 1 113 ? -7.963 4.510 -5.626 1.00 91.19 113 ALA A C 1
ATOM 886 O O . ALA A 1 113 ? -6.844 5.005 -5.786 1.00 91.19 113 ALA A O 1
ATOM 887 N N . ALA A 1 114 ? -8.490 4.343 -4.416 1.00 93.69 114 ALA A N 1
ATOM 888 C CA . ALA A 1 114 ? -7.766 4.686 -3.202 1.00 93.69 114 ALA A CA 1
ATOM 889 C C . ALA A 1 114 ? -8.103 3.735 -2.059 1.00 93.69 114 ALA A C 1
ATOM 891 O O . ALA A 1 114 ? -9.241 3.284 -1.933 1.00 93.69 114 ALA A O 1
ATOM 892 N N . VAL A 1 115 ? -7.115 3.483 -1.208 1.00 94.88 115 VAL A N 1
ATOM 893 C CA . VAL A 1 115 ? -7.271 2.745 0.046 1.00 94.88 115 VAL A CA 1
ATOM 894 C C . VAL A 1 115 ? -6.591 3.515 1.171 1.00 94.88 115 VAL A C 1
ATOM 896 O O . VAL A 1 115 ? -5.556 4.152 0.977 1.00 94.88 115 VAL A O 1
ATOM 899 N N . SER A 1 116 ? -7.183 3.450 2.350 1.00 94.62 116 SER A N 1
ATOM 900 C CA . SER A 1 116 ? -6.617 3.913 3.606 1.00 94.62 116 SER A CA 1
ATOM 901 C C . SER A 1 116 ? -5.974 2.728 4.312 1.00 94.62 116 SER A C 1
ATOM 903 O O . SER A 1 116 ? -6.620 1.696 4.507 1.00 94.62 116 SER A O 1
ATOM 905 N N . ILE A 1 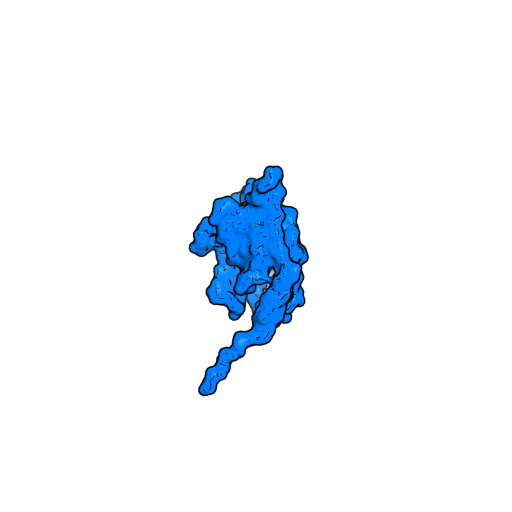117 ? -4.713 2.881 4.691 1.00 94.19 117 ILE A N 1
ATOM 906 C CA . ILE A 1 117 ? -3.916 1.851 5.349 1.00 94.19 117 ILE A CA 1
ATOM 907 C C . ILE A 1 117 ? -3.245 2.443 6.585 1.00 94.19 117 ILE A C 1
ATOM 909 O O . ILE A 1 117 ? -2.719 3.556 6.533 1.00 94.19 117 ILE A O 1
ATOM 913 N N . SER A 1 118 ? -3.282 1.722 7.705 1.00 93.44 118 SER A N 1
ATOM 914 C CA . SER A 1 118 ? -2.535 2.129 8.894 1.00 93.44 118 SER A CA 1
ATOM 915 C C . SER A 1 118 ? -1.056 1.757 8.785 1.00 93.44 118 SER A C 1
ATOM 917 O O . SER A 1 118 ? -0.672 0.882 8.001 1.00 93.44 118 SER A O 1
ATOM 919 N N . ARG A 1 119 ? -0.213 2.387 9.603 1.00 91.75 119 ARG A N 1
ATOM 920 C CA . ARG A 1 119 ? 1.220 2.096 9.682 1.00 91.75 119 ARG A CA 1
ATOM 921 C C . ARG A 1 119 ? 1.480 0.618 9.986 1.00 91.75 119 ARG A C 1
ATOM 923 O O . ARG A 1 119 ? 2.252 -0.028 9.278 1.00 91.75 119 ARG A O 1
ATOM 930 N N . ASP A 1 120 ? 0.773 0.061 10.966 1.00 90.94 120 ASP A N 1
ATOM 931 C CA . ASP A 1 120 ? 0.882 -1.356 11.336 1.00 90.94 120 ASP A CA 1
ATOM 932 C C . ASP A 1 120 ? 0.382 -2.302 10.239 1.00 90.94 120 ASP A C 1
ATOM 934 O O . ASP A 1 120 ? 0.980 -3.357 10.001 1.00 90.94 120 ASP A O 1
ATOM 938 N N . GLN A 1 121 ? -0.693 -1.927 9.537 1.00 93.19 121 GLN A N 1
ATOM 939 C CA . GLN A 1 121 ? -1.198 -2.698 8.402 1.00 93.19 121 GLN A CA 1
ATOM 940 C C . GLN A 1 121 ? -0.168 -2.734 7.273 1.00 93.19 121 GLN A C 1
ATOM 942 O O . GLN A 1 121 ? 0.146 -3.811 6.768 1.00 93.19 121 GLN A O 1
ATOM 947 N N . LEU A 1 122 ? 0.397 -1.580 6.903 1.00 93.81 122 LEU A N 1
ATOM 948 C CA . LEU A 1 122 ? 1.405 -1.491 5.850 1.00 93.81 122 LEU A CA 1
ATOM 949 C C . LEU A 1 122 ? 2.658 -2.290 6.210 1.00 93.81 122 LEU A C 1
ATOM 951 O O . LEU A 1 122 ? 3.137 -3.072 5.389 1.00 93.81 122 LEU A O 1
ATOM 955 N N . LYS A 1 123 ? 3.148 -2.148 7.444 1.00 91.88 123 LYS A N 1
ATOM 956 C CA . LYS A 1 123 ? 4.279 -2.926 7.955 1.00 91.88 123 LYS A CA 1
ATOM 957 C C . LYS A 1 123 ? 4.016 -4.430 7.848 1.00 91.88 123 LYS A C 1
ATOM 959 O O . LYS A 1 123 ? 4.831 -5.159 7.291 1.00 91.88 123 LYS A O 1
ATOM 964 N N . SER A 1 124 ? 2.847 -4.881 8.300 1.00 90.50 124 SER A N 1
ATOM 965 C CA . SER A 1 124 ? 2.457 -6.295 8.245 1.00 90.50 124 SER A CA 1
ATOM 966 C C . SER A 1 124 ? 2.398 -6.824 6.807 1.00 90.50 124 SER A C 1
ATOM 968 O O . SER A 1 124 ? 2.870 -7.926 6.535 1.00 90.50 124 SER A O 1
ATOM 970 N N . VAL A 1 125 ? 1.861 -6.039 5.864 1.00 90.94 125 VAL A N 1
ATOM 971 C CA . VAL A 1 125 ? 1.866 -6.388 4.432 1.00 90.94 125 VAL A CA 1
ATOM 972 C C . VAL A 1 125 ? 3.291 -6.524 3.908 1.00 90.94 125 VAL A C 1
ATOM 974 O O . VAL A 1 125 ? 3.586 -7.463 3.164 1.00 90.94 125 VAL A O 1
ATOM 977 N N . VAL A 1 126 ? 4.179 -5.612 4.302 1.00 91.12 126 VAL A N 1
ATOM 978 C CA . VAL A 1 126 ? 5.567 -5.636 3.852 1.00 91.12 126 VAL A CA 1
ATOM 979 C C . VAL A 1 126 ? 6.294 -6.875 4.364 1.00 91.12 126 VAL A C 1
ATOM 981 O O . VAL A 1 126 ? 6.807 -7.646 3.557 1.00 91.12 126 VAL A O 1
ATOM 984 N N . GLU A 1 127 ? 6.265 -7.116 5.670 1.00 89.19 127 GLU A N 1
ATOM 985 C CA . GLU A 1 127 ? 6.992 -8.219 6.310 1.00 89.19 127 GLU A CA 1
ATOM 986 C C . GLU A 1 127 ? 6.465 -9.600 5.885 1.00 89.19 127 GLU A C 1
ATOM 988 O O . GLU A 1 127 ? 7.232 -10.549 5.725 1.00 89.19 127 GLU A O 1
ATOM 993 N N . CYS A 1 128 ? 5.151 -9.736 5.681 1.00 85.81 128 CYS A N 1
ATOM 994 C CA . CYS A 1 128 ? 4.531 -11.041 5.439 1.00 85.81 128 CYS A CA 1
ATOM 995 C C . CYS A 1 128 ? 4.335 -11.384 3.956 1.00 85.81 128 CYS A C 1
ATOM 997 O O . CYS A 1 128 ? 4.185 -12.562 3.629 1.00 85.81 128 CYS A O 1
ATOM 999 N N . ILE A 1 129 ? 4.284 -10.388 3.062 1.00 87.25 129 ILE A N 1
ATOM 1000 C CA . ILE A 1 129 ? 3.997 -10.599 1.632 1.00 87.25 129 ILE A CA 1
ATOM 1001 C C . ILE A 1 129 ? 5.119 -10.031 0.766 1.00 87.25 129 ILE A C 1
ATOM 1003 O O . ILE A 1 129 ? 5.672 -10.753 -0.062 1.00 87.25 129 ILE A O 1
ATOM 1007 N N . VAL A 1 130 ? 5.466 -8.755 0.945 1.00 88.38 130 VAL A N 1
ATOM 1008 C CA . VAL A 1 130 ? 6.366 -8.041 0.023 1.00 88.38 130 VAL A CA 1
ATOM 1009 C C . VAL A 1 130 ? 7.817 -8.481 0.170 1.00 88.38 130 VAL A C 1
ATOM 1011 O O . VAL A 1 130 ? 8.419 -8.879 -0.820 1.00 88.38 130 VAL A O 1
ATOM 1014 N N . GLU A 1 131 ? 8.396 -8.438 1.370 1.00 87.94 131 GLU A N 1
ATOM 1015 C CA . GLU A 1 131 ? 9.795 -8.829 1.586 1.00 87.94 131 GLU A CA 1
ATOM 1016 C C . GLU A 1 131 ? 10.048 -10.290 1.209 1.00 87.94 131 GLU A C 1
ATOM 1018 O O . GLU A 1 131 ? 10.993 -10.553 0.456 1.00 87.94 131 GLU A O 1
ATOM 1023 N N . PRO A 1 132 ? 9.199 -11.252 1.625 1.00 84.75 132 PRO A N 1
ATOM 1024 C CA . PRO A 1 132 ? 9.379 -12.631 1.211 1.00 84.75 132 PRO A CA 1
ATOM 1025 C C . PRO A 1 132 ? 9.211 -12.812 -0.300 1.00 84.75 132 PRO A C 1
ATOM 1027 O O . PRO A 1 132 ? 9.892 -13.651 -0.890 1.00 84.75 132 PRO A O 1
ATOM 1030 N N . TRP A 1 133 ? 8.342 -12.035 -0.953 1.00 82.75 133 TRP A N 1
ATOM 1031 C CA . TRP A 1 133 ? 8.259 -12.019 -2.410 1.00 82.75 133 TRP A CA 1
ATOM 1032 C C . TRP A 1 133 ? 9.566 -11.515 -3.019 1.00 82.75 133 TRP A C 1
ATOM 1034 O O . TRP A 1 133 ? 10.221 -12.269 -3.729 1.00 82.75 133 TRP A O 1
ATOM 1044 N N . LEU A 1 134 ? 10.004 -10.301 -2.684 1.00 82.12 134 LEU A N 1
ATOM 1045 C CA . LEU A 1 134 ? 11.209 -9.679 -3.240 1.00 82.12 134 LEU A CA 1
ATOM 1046 C C . LEU A 1 134 ? 12.471 -10.533 -3.032 1.00 82.12 134 LEU A C 1
ATOM 104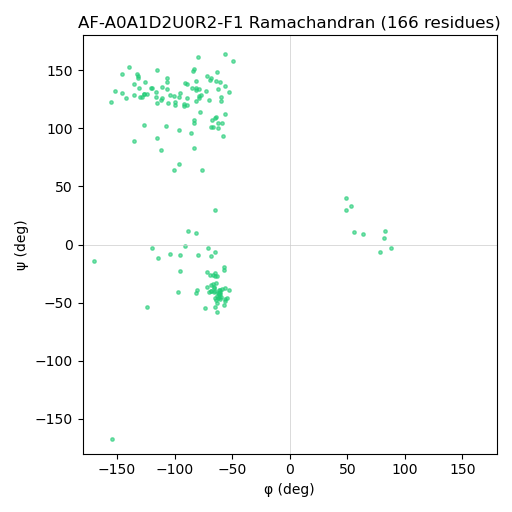8 O O . LEU A 1 134 ? 13.292 -10.637 -3.941 1.00 82.12 134 LEU A O 1
ATOM 1052 N N . ALA A 1 135 ? 12.606 -11.208 -1.886 1.00 81.75 135 ALA A N 1
ATOM 1053 C CA . ALA A 1 135 ? 13.738 -12.092 -1.595 1.00 81.75 135 ALA A CA 1
ATOM 1054 C C . ALA A 1 135 ? 13.819 -13.325 -2.516 1.00 81.75 135 ALA A C 1
ATOM 1056 O O . ALA A 1 135 ? 14.903 -13.860 -2.748 1.00 81.75 135 ALA A O 1
ATOM 1057 N N . ASN A 1 136 ? 12.684 -13.788 -3.048 1.00 74.31 136 ASN A N 1
ATOM 1058 C CA . ASN A 1 136 ? 12.612 -14.968 -3.913 1.00 74.31 136 ASN A CA 1
ATOM 1059 C C . ASN A 1 136 ? 12.762 -14.640 -5.409 1.00 74.31 136 ASN A C 1
ATOM 1061 O O . ASN A 1 136 ? 12.780 -15.555 -6.238 1.00 74.31 136 ASN A O 1
ATOM 1065 N N . PHE A 1 137 ? 12.903 -13.362 -5.770 1.00 66.81 137 PHE A N 1
ATOM 1066 C CA . PHE A 1 137 ? 13.145 -12.928 -7.142 1.00 66.81 137 PHE A CA 1
ATOM 1067 C C . PHE A 1 137 ? 14.604 -12.494 -7.297 1.00 66.81 137 PHE A C 1
ATOM 1069 O O . PHE A 1 137 ? 15.050 -11.588 -6.594 1.00 66.81 137 PHE A O 1
ATOM 1076 N N . PRO A 1 138 ? 15.383 -13.108 -8.211 1.00 49.59 138 PRO A N 1
ATOM 1077 C CA . PRO A 1 138 ? 16.769 -12.713 -8.407 1.00 49.59 138 PRO A CA 1
ATOM 1078 C C . PRO A 1 138 ? 16.823 -11.240 -8.825 1.00 49.59 138 PRO A C 1
ATOM 1080 O O . PRO A 1 138 ? 16.224 -10.845 -9.827 1.00 49.59 138 PRO A O 1
ATOM 1083 N N . SER A 1 139 ? 17.566 -10.450 -8.048 1.00 43.69 139 SER A N 1
ATOM 1084 C CA . SER A 1 139 ? 17.707 -8.987 -8.083 1.00 43.69 139 SER A CA 1
ATOM 1085 C C . SER A 1 139 ? 18.353 -8.414 -9.360 1.00 43.69 139 SER A C 1
ATOM 1087 O O . SER A 1 139 ? 18.988 -7.363 -9.326 1.00 43.69 139 SER A O 1
ATOM 1089 N N . GLY A 1 140 ? 18.199 -9.070 -10.512 1.00 43.25 140 GLY A N 1
ATOM 1090 C CA . GLY A 1 140 ? 18.724 -8.621 -11.805 1.00 43.25 140 GLY A CA 1
ATOM 1091 C C . GLY A 1 140 ? 18.007 -7.405 -12.403 1.00 43.25 140 GLY A C 1
ATOM 1092 O O . GLY A 1 140 ? 18.415 -6.935 -13.458 1.00 43.25 140 GLY A O 1
ATOM 1093 N N . LEU A 1 141 ? 16.956 -6.894 -11.753 1.00 45.28 141 LEU A N 1
ATOM 1094 C CA . LEU A 1 141 ? 16.133 -5.777 -12.240 1.00 45.28 141 LEU A CA 1
ATOM 1095 C C . LEU A 1 141 ? 16.131 -4.557 -11.303 1.00 45.28 141 LEU A C 1
ATOM 1097 O O . LEU A 1 141 ? 15.601 -3.514 -11.663 1.00 45.28 141 LEU A O 1
ATOM 1101 N N . ALA A 1 142 ? 16.793 -4.642 -10.143 1.00 38.19 142 ALA A N 1
ATOM 1102 C CA . ALA A 1 142 ? 16.857 -3.566 -9.148 1.00 38.19 142 ALA A CA 1
ATOM 1103 C C . ALA A 1 142 ? 17.911 -2.474 -9.454 1.00 38.19 142 ALA A C 1
ATOM 1105 O O . ALA A 1 142 ? 18.174 -1.613 -8.619 1.00 38.19 142 ALA A O 1
ATOM 1106 N N . LYS A 1 143 ? 18.517 -2.464 -10.651 1.00 33.88 143 LYS A N 1
ATOM 1107 C CA . LYS A 1 143 ? 19.308 -1.326 -11.159 1.00 33.88 143 LYS A CA 1
ATOM 1108 C C . LYS A 1 143 ? 18.426 -0.458 -12.058 1.00 33.88 143 LYS A C 1
ATOM 1110 O O . LYS A 1 143 ? 18.589 -0.448 -13.271 1.00 33.88 143 LYS A O 1
ATOM 1115 N N . GLY A 1 144 ? 17.452 0.219 -11.466 1.00 34.50 144 GLY A N 1
ATOM 1116 C CA . GLY A 1 144 ? 16.523 1.062 -12.225 1.00 34.50 144 GLY A CA 1
ATOM 1117 C C . GLY A 1 144 ? 15.622 1.961 -11.386 1.00 34.50 144 GLY A C 1
ATOM 1118 O O . GLY A 1 144 ? 15.071 2.910 -11.928 1.00 34.50 144 GLY A O 1
ATOM 1119 N N . ALA A 1 145 ? 15.522 1.737 -10.072 1.00 39.06 145 ALA A N 1
ATOM 1120 C CA . ALA A 1 145 ? 14.872 2.671 -9.154 1.00 39.06 145 ALA A CA 1
ATOM 1121 C C . ALA A 1 145 ? 15.795 3.873 -8.875 1.00 39.06 145 ALA A C 1
ATOM 1123 O O . ALA A 1 145 ? 16.294 4.067 -7.766 1.00 39.06 145 ALA A O 1
ATOM 1124 N N . GLY A 1 146 ? 16.083 4.650 -9.921 1.00 32.81 146 GLY A N 1
ATOM 1125 C CA . GLY A 1 146 ? 16.567 6.010 -9.763 1.00 32.81 146 GLY A CA 1
ATOM 1126 C C . GLY A 1 146 ? 15.455 6.814 -9.103 1.00 32.81 146 GLY A C 1
ATOM 1127 O O . GLY A 1 146 ? 14.411 7.037 -9.706 1.00 32.81 146 GLY A O 1
ATOM 1128 N N . HIS A 1 147 ? 15.666 7.196 -7.848 1.00 43.03 147 HIS A N 1
ATOM 1129 C CA . HIS A 1 147 ? 14.870 8.219 -7.189 1.00 43.03 147 HIS A CA 1
ATOM 1130 C C . HIS A 1 147 ? 15.070 9.533 -7.954 1.00 43.03 147 HIS A C 1
ATOM 1132 O O . HIS A 1 147 ? 16.081 10.207 -7.764 1.00 43.03 147 HIS A O 1
ATOM 1138 N N . GLU A 1 148 ? 14.131 9.907 -8.821 1.00 32.78 148 GLU A N 1
ATOM 1139 C CA . GLU A 1 148 ? 14.030 11.293 -9.274 1.00 32.78 148 GLU A CA 1
ATOM 1140 C C . GLU A 1 148 ? 13.236 12.063 -8.217 1.00 32.78 148 GLU A C 1
ATOM 1142 O O . GLU A 1 148 ? 12.021 12.227 -8.284 1.00 32.78 148 GLU A O 1
ATOM 1147 N N . ILE A 1 149 ? 13.947 12.480 -7.169 1.00 38.00 149 ILE A N 1
ATOM 1148 C CA . ILE A 1 149 ? 13.456 13.498 -6.247 1.00 38.00 149 ILE A CA 1
ATOM 1149 C C . ILE A 1 149 ? 13.414 14.784 -7.068 1.00 38.00 149 ILE A C 1
ATOM 1151 O O . ILE A 1 149 ? 14.463 15.344 -7.396 1.00 38.00 149 ILE A O 1
ATOM 1155 N N . ALA A 1 150 ? 12.213 15.237 -7.422 1.00 32.81 150 ALA A N 1
ATOM 1156 C CA . ALA A 1 150 ? 12.000 16.550 -8.009 1.00 32.81 150 ALA A CA 1
ATOM 1157 C C . ALA A 1 150 ? 12.527 17.616 -7.033 1.00 32.81 150 ALA A C 1
ATOM 1159 O O . ALA A 1 150 ? 11.849 18.041 -6.100 1.00 32.81 150 ALA A O 1
ATOM 1160 N N . SER A 1 151 ? 13.785 18.009 -7.220 1.00 31.70 151 SER A N 1
ATOM 1161 C CA . SER A 1 151 ? 14.401 19.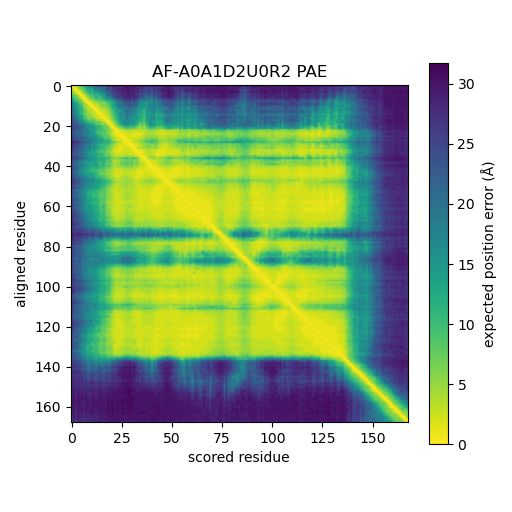104 -6.482 1.00 31.70 151 SER A CA 1
ATOM 1162 C C . SER A 1 151 ? 13.812 20.420 -6.999 1.00 31.70 151 SER A C 1
ATOM 1164 O O . SER A 1 151 ? 13.767 20.618 -8.216 1.00 31.70 151 SER A O 1
ATOM 1166 N N . PRO A 1 152 ? 13.371 21.349 -6.133 1.00 31.53 152 PRO A N 1
ATOM 1167 C CA . PRO A 1 152 ? 13.022 22.692 -6.581 1.00 31.53 152 PRO A CA 1
ATOM 1168 C C . PRO A 1 152 ? 14.274 23.393 -7.147 1.00 31.53 152 PRO A C 1
ATOM 1170 O O . PRO A 1 152 ? 15.389 23.120 -6.692 1.00 31.53 152 PRO A O 1
ATOM 1173 N N . PRO A 1 153 ? 14.135 24.294 -8.139 1.00 32.53 153 PRO A N 1
ATOM 1174 C CA . PRO A 1 153 ? 15.277 24.899 -8.814 1.00 32.53 153 PRO A CA 1
ATOM 1175 C C . PRO A 1 153 ? 16.087 25.755 -7.832 1.00 32.53 153 PRO A C 1
ATOM 1177 O O . PRO A 1 153 ? 15.657 26.834 -7.425 1.00 32.53 153 PRO A O 1
ATOM 1180 N N . GLN A 1 154 ? 17.284 25.287 -7.464 1.00 33.25 154 GLN A N 1
ATOM 1181 C CA . GLN A 1 154 ? 18.273 26.106 -6.769 1.00 33.25 154 GLN A CA 1
ATOM 1182 C C . GLN A 1 154 ? 18.785 27.180 -7.728 1.00 33.25 154 GLN A C 1
ATOM 1184 O O . GLN A 1 154 ? 19.606 26.948 -8.615 1.00 33.25 154 GLN A O 1
ATOM 1189 N N . GLN A 1 155 ? 18.253 28.380 -7.535 1.00 35.38 155 GLN A N 1
ATOM 1190 C CA . GLN A 1 155 ? 18.694 29.610 -8.160 1.00 35.38 155 GLN A CA 1
ATOM 1191 C C . GLN A 1 155 ? 20.188 29.818 -7.854 1.00 35.38 155 GLN A C 1
ATOM 1193 O O . GLN A 1 155 ? 20.589 30.009 -6.707 1.00 35.38 155 GLN A O 1
ATOM 1198 N N . ALA A 1 156 ? 21.016 29.725 -8.896 1.00 32.78 156 ALA A N 1
ATOM 1199 C CA . ALA A 1 156 ? 22.463 29.869 -8.833 1.00 32.78 156 ALA A CA 1
ATOM 1200 C C . ALA A 1 156 ? 22.856 31.247 -8.279 1.00 32.78 156 ALA A C 1
ATOM 1202 O O . ALA A 1 156 ? 22.798 32.255 -8.986 1.00 32.78 156 ALA A O 1
ATOM 1203 N N . ASN A 1 157 ? 23.289 31.292 -7.019 1.00 32.94 157 ASN A N 1
ATOM 1204 C CA . ASN A 1 157 ? 23.928 32.473 -6.461 1.00 32.94 157 ASN A CA 1
ATOM 1205 C C . ASN A 1 157 ? 25.413 32.435 -6.857 1.00 32.94 157 ASN A C 1
ATOM 1207 O O . ASN A 1 157 ? 26.190 31.622 -6.360 1.00 32.94 157 ASN A O 1
ATOM 1211 N N . LYS A 1 158 ? 25.790 33.273 -7.830 1.00 36.22 158 LYS A N 1
ATOM 1212 C CA . LYS A 1 158 ? 27.178 33.472 -8.266 1.00 36.22 158 LYS A CA 1
ATOM 1213 C C . LYS A 1 158 ? 27.975 34.129 -7.136 1.00 36.22 158 LYS A C 1
ATOM 1215 O O . LYS A 1 158 ? 27.927 35.344 -6.977 1.00 36.22 158 LYS A O 1
ATOM 1220 N N . SER A 1 159 ? 28.757 33.349 -6.400 1.00 38.59 159 SER A N 1
ATOM 1221 C CA . SER A 1 159 ? 29.845 33.875 -5.570 1.00 38.59 159 SER A CA 1
ATOM 1222 C C . SER A 1 159 ? 31.151 33.763 -6.352 1.00 38.59 159 SER A C 1
ATOM 1224 O O . SER A 1 159 ? 31.748 32.697 -6.463 1.00 38.59 159 SER A O 1
ATOM 1226 N N . GLN A 1 160 ? 31.550 34.873 -6.965 1.00 40.69 160 GLN A N 1
ATOM 1227 C CA . GLN A 1 160 ? 32.806 35.038 -7.691 1.00 40.69 160 GLN A CA 1
ATOM 1228 C C . GLN A 1 160 ? 33.954 35.259 -6.682 1.00 40.69 160 GLN A C 1
ATOM 1230 O O . GLN A 1 160 ? 33.837 36.168 -5.859 1.00 40.69 160 GLN A O 1
ATOM 1235 N N . PRO A 1 161 ? 35.055 34.483 -6.699 1.00 42.12 161 PRO A N 1
ATOM 1236 C CA . PRO A 1 161 ? 36.223 34.778 -5.874 1.00 42.12 161 PRO A CA 1
ATOM 1237 C C . PRO A 1 161 ? 37.108 35.851 -6.534 1.00 42.12 161 PRO A C 1
ATOM 1239 O O . PRO A 1 161 ? 37.373 35.812 -7.736 1.00 42.12 161 PRO A O 1
ATOM 1242 N N . VAL A 1 162 ? 37.550 36.822 -5.733 1.00 50.31 162 VAL A N 1
ATOM 1243 C CA . VAL A 1 162 ? 38.471 37.907 -6.116 1.00 50.31 162 VAL A CA 1
ATOM 1244 C C . VAL A 1 162 ? 39.917 37.382 -6.078 1.00 50.31 162 VAL A C 1
ATOM 1246 O O . VAL A 1 162 ? 40.277 36.759 -5.078 1.00 50.31 162 VAL A O 1
ATOM 1249 N N . PRO A 1 163 ? 40.775 37.621 -7.090 1.00 46.69 163 PRO A N 1
ATOM 1250 C CA . PRO A 1 163 ? 42.201 37.312 -6.987 1.00 46.69 163 PRO A CA 1
ATOM 1251 C C . PRO A 1 163 ? 42.959 38.386 -6.191 1.00 46.69 163 PRO A C 1
ATOM 1253 O O . PRO A 1 163 ? 42.799 39.581 -6.445 1.00 46.69 163 PRO A O 1
ATOM 1256 N N . LEU A 1 164 ? 43.807 37.943 -5.255 1.00 39.16 164 LEU A N 1
ATOM 1257 C CA . LEU A 1 164 ? 44.830 38.747 -4.578 1.00 39.16 164 LEU A CA 1
ATOM 1258 C C . LEU A 1 164 ? 45.816 39.317 -5.614 1.00 39.16 164 LEU A C 1
ATOM 1260 O O . LEU A 1 164 ? 46.384 38.561 -6.399 1.00 39.16 164 LEU A O 1
ATOM 1264 N N . ALA A 1 165 ? 46.031 40.632 -5.592 1.00 47.50 165 ALA A N 1
ATOM 1265 C CA . ALA A 1 165 ? 47.103 41.282 -6.338 1.00 47.50 165 ALA A CA 1
ATOM 1266 C C . ALA A 1 165 ? 48.439 41.098 -5.600 1.00 47.50 165 ALA A C 1
ATOM 1268 O O . ALA A 1 165 ? 48.535 41.390 -4.407 1.00 47.50 165 ALA A O 1
ATOM 1269 N N . ASP A 1 166 ? 49.435 40.598 -6.329 1.00 44.03 166 ASP A N 1
ATOM 1270 C CA . ASP A 1 166 ? 50.824 40.444 -5.898 1.00 44.03 166 ASP A CA 1
ATOM 1271 C C . ASP A 1 166 ? 51.598 41.765 -6.082 1.00 44.03 166 ASP A C 1
ATOM 1273 O O . ASP A 1 166 ? 51.268 42.585 -6.943 1.00 44.03 166 ASP A O 1
ATOM 1277 N N . LEU A 1 167 ? 52.599 41.967 -5.231 1.00 41.06 167 LEU A N 1
ATOM 1278 C CA . LEU A 1 167 ? 53.429 43.160 -5.093 1.00 41.06 167 LEU A CA 1
ATOM 1279 C C . LEU A 1 167 ? 54.475 43.242 -6.212 1.00 41.06 167 LEU A C 1
ATOM 1281 O O . LEU A 1 167 ? 55.278 42.324 -6.374 1.00 41.06 167 LEU A O 1
ATOM 1285 N N . SER A 1 168 ? 54.548 44.383 -6.901 1.00 43.84 168 SER A N 1
ATOM 1286 C CA . SER A 1 168 ? 55.776 44.954 -7.488 1.00 43.84 168 SER A CA 1
ATOM 1287 C C . SER A 1 168 ? 55.580 46.435 -7.788 1.00 43.84 168 SER A C 1
ATOM 1289 O O . SER A 1 168 ? 54.525 46.778 -8.366 1.00 43.84 168 SER A O 1
#

Sequence (168 aa):
MKFDAAPPTRNRALEAAQRYRGITFTDRGEILLDVGNVKDGRVRLSQSGQRLSLLPETIFSIHQAWKDGDIPVNGTVPWECSTFSPQSSEVDEIRCSPLDEEHLRVSDKCSNAAVSISRDQLKSVVECIVEPWLANFPSGLAKGAGHEIASPPQQANKSQPVPLADLS

Foldseek 3Di:
DDDPDPDVLVVVLVVLQVVLAWDFDDDPRHTQWTWGTQDLQWIWIDGPNFIDTHHLVVLVVVLVCLVVCVQPQVQPDWDWDWDDDPSDPDIFTWTWGHPHNFKIWIAGPVPRTIHIAGSVRSVCCNVRHSVSSVVSDPCPGVPPPPPPPPDDDDDDDDDDDDDDDDDD

pLDDT: mean 72.53, std 21.53, range [31.53, 94.94]

Solvent-accessible surface area (backbone atoms only — not comparable to full-atom values): 10311 Å² total; per-residue (Å²): 135,89,84,89,67,80,60,69,65,58,57,52,50,48,58,57,30,64,75,33,66,51,53,74,43,67,57,99,86,42,75,57,34,40,32,46,39,55,53,98,74,21,34,30,45,34,30,94,91,29,60,45,74,41,46,45,66,49,57,48,51,52,52,50,35,53,72,74,53,69,45,44,63,80,56,86,54,68,34,72,53,75,41,79,44,101,93,43,98,64,67,47,48,37,40,38,37,44,77,41,97,54,34,35,33,42,29,35,71,88,76,72,31,50,41,69,43,38,56,68,56,53,50,50,47,34,67,60,44,32,50,62,49,57,74,74,45,82,73,86,69,71,87,67,83,71,80,80,72,84,70,76,86,78,76,83,78,84,80,79,84,82,84,84,84,80,93,130

Radius of gyration: 21.63 Å; Cα contacts (8 Å, |Δi|>4): 235; chains: 1; bounding box: 72×70×50 Å

Secondary structure (DSSP, 8-state):
-------HHHHHHHHHHHTS--EEEEETTEEEEEEEEEETTEEEEEETTEEEEE-HHHHHHHHHHHHHT-S-TT-SS-EEEEEE-TT-SPEEEEEEEESSSSEEEEEETTT--EEEEEHHHHHHHIIIIIHHHHHTS-STT-S----------------PPPPPPPP-

Nearest PDB structures (foldseek):
  1qvi-assembly1_A  TM=4.299E-01  e=6.205E-01  Argopecten irradians
  4qw2-assembly1_A  TM=2.960E-01  e=1.972E-01  Homo sapiens
  1sr6-assembly1_A  TM=4.891E-01  e=1.552E+00  Argopecten irradians
  3pnw-assembly1_C  TM=5.303E-01  e=2.754E+00  Homo sapiens
  7pkn-assembly1_O  TM=1.632E-01  e=6.143E+00  Homo sapiens